Protein AF-A0A7L2UMD8-F1 (afdb_monomer)

Secondary structure (DSSP, 8-state):
-EEE-TTS-EEEE-TTT--EEEEE---SS-EEEEEEETTEEEEEETTS-EEEEE--TT--EE--BTT---EESSHHHHHHHIIIII--TT-SEEE--BTT---EEE-------

Solvent-accessible surface area (backbone atoms only — not comparable to full-atom values): 6713 Å² total; per-residue (Å²): 85,76,50,70,38,67,84,26,38,36,40,33,33,44,80,87,82,66,44,75,68,31,34,46,57,83,55,94,42,32,39,77,47,74,52,75,58,95,55,28,40,36,38,36,31,72,81,71,50,72,50,77,46,75,67,44,93,89,44,78,38,67,48,53,37,76,97,49,83,54,27,16,47,41,65,69,38,43,52,51,47,43,52,70,78,71,43,66,80,87,42,64,65,44,73,50,54,38,71,98,42,86,53,73,47,68,58,78,77,79,77,83,122

Mean predicted aligned error: 5.67 Å

Sequence (113 aa):
MVTACLDKFVRVYELQSHDRLQVYGGHTDMIMCMTIHKSMIYTGCYDGSVRAVRLNLMQNYRCWWHGCSLIFGVVDHLKQHLLTDHTNPNFQTLKCRWKNCDAFFTSRKGSKQ

pLDDT: mean 91.04, std 12.31, range [39.44, 98.56]

InterPro domains:
  IPR013087 Zinc finger C2H2-type [PS00028] (63-86)
  IPR015943 WD40/YVTN repeat-like-containing domain superfamily [G3DSA:2.130.10.10] (1-105)
  IPR036236 Zinc finger C2H2 superfamily [SSF57667] (61-88)
  IPR036322 WD40-repeat-containing domain superfamily [SSF50978] (2-58)
  IPR042622 Zinc finger protein 106 [PTHR14435] (1-113)

Organism: Balaeniceps rex (NCBI:txid33584)

Structure (mmCIF, N/CA/C/O backbone):
data_AF-A0A7L2UMD8-F1
#
_entry.id   AF-A0A7L2UMD8-F1
#
loop_
_atom_site.group_PDB
_atom_site.id
_atom_site.type_symbol
_atom_site.label_atom_id
_atom_site.label_alt_id
_atom_site.label_comp_id
_atom_site.label_asym_id
_atom_site.label_entity_id
_atom_site.label_seq_id
_atom_site.pdbx_PDB_ins_code
_atom_site.Cartn_x
_atom_site.Cartn_y
_atom_site.Cartn_z
_atom_site.occupancy
_atom_site.B_iso_or_equiv
_atom_site.auth_seq_id
_atom_site.auth_comp_id
_atom_site.auth_asym_id
_atom_site.auth_atom_id
_atom_site.pdbx_PDB_model_num
ATOM 1 N N . MET A 1 1 ? -6.495 -3.557 11.992 1.00 96.25 1 MET A N 1
ATOM 2 C CA . MET A 1 1 ? -5.396 -2.632 12.358 1.00 96.25 1 MET A CA 1
ATOM 3 C C . MET A 1 1 ? -4.796 -2.037 11.100 1.00 96.25 1 MET A C 1
ATOM 5 O O . MET A 1 1 ? -4.693 -2.749 10.110 1.00 96.25 1 MET A O 1
ATOM 9 N N . VAL A 1 2 ? -4.417 -0.760 11.123 1.00 98.00 2 VAL A N 1
ATOM 10 C CA . VAL A 1 2 ? -3.725 -0.111 10.001 1.00 98.00 2 VAL A CA 1
ATOM 11 C C . VAL A 1 2 ? -2.372 0.380 10.491 1.00 98.00 2 VAL A C 1
ATOM 13 O O . VAL A 1 2 ? -2.297 0.982 11.560 1.00 98.00 2 VAL A O 1
ATOM 16 N N . THR A 1 3 ? -1.315 0.112 9.733 1.00 97.94 3 THR A N 1
ATOM 17 C CA . THR A 1 3 ? 0.052 0.535 10.053 1.00 97.94 3 THR A CA 1
ATOM 18 C C . THR A 1 3 ? 0.702 1.181 8.838 1.00 97.94 3 THR A C 1
ATOM 20 O O . THR A 1 3 ? 0.318 0.909 7.704 1.00 97.94 3 THR A O 1
ATOM 23 N N . ALA A 1 4 ? 1.696 2.032 9.062 1.00 96.94 4 ALA A N 1
ATOM 24 C CA . ALA A 1 4 ? 2.540 2.591 8.014 1.00 96.94 4 ALA A CA 1
ATOM 25 C C . ALA A 1 4 ? 3.989 2.599 8.502 1.00 96.94 4 ALA A C 1
ATOM 27 O O . ALA A 1 4 ? 4.227 2.700 9.707 1.00 96.94 4 ALA A O 1
ATOM 28 N N . CYS A 1 5 ? 4.947 2.465 7.588 1.00 93.25 5 CYS A N 1
ATOM 29 C CA . CYS A 1 5 ? 6.365 2.552 7.921 1.00 93.25 5 CYS A CA 1
ATOM 30 C C . CYS A 1 5 ? 7.177 3.173 6.773 1.00 93.25 5 CYS A C 1
ATOM 32 O O . CYS A 1 5 ? 6.630 3.677 5.789 1.00 93.25 5 CYS A O 1
ATOM 34 N N . LEU A 1 6 ? 8.504 3.126 6.903 1.00 96.31 6 LEU A N 1
ATOM 35 C CA . LEU A 1 6 ? 9.448 3.772 5.990 1.00 96.31 6 LEU A CA 1
ATOM 36 C C . LEU A 1 6 ? 9.458 3.166 4.573 1.00 96.31 6 LEU A C 1
ATOM 38 O O . LEU A 1 6 ? 10.034 3.748 3.662 1.00 96.31 6 LEU A O 1
ATOM 42 N N . ASP A 1 7 ? 8.792 2.030 4.351 1.00 95.06 7 ASP A N 1
ATOM 43 C CA . ASP A 1 7 ? 8.751 1.344 3.054 1.00 95.06 7 ASP A CA 1
ATOM 44 C C . ASP A 1 7 ? 7.678 1.861 2.084 1.00 95.06 7 ASP A C 1
ATOM 46 O O . ASP A 1 7 ? 7.359 1.200 1.096 1.00 95.06 7 ASP A O 1
ATOM 50 N N . LYS A 1 8 ? 7.157 3.067 2.338 1.00 95.88 8 LYS A N 1
ATOM 51 C CA . LYS A 1 8 ? 6.232 3.801 1.454 1.00 95.88 8 LYS A CA 1
ATOM 52 C C . LYS A 1 8 ? 4.829 3.188 1.350 1.00 95.88 8 LYS A C 1
ATOM 54 O O . LYS A 1 8 ? 4.006 3.681 0.574 1.00 95.88 8 LYS A O 1
ATOM 59 N N . PHE A 1 9 ? 4.529 2.157 2.145 1.00 97.38 9 PHE A N 1
ATOM 60 C CA . PHE A 1 9 ? 3.218 1.517 2.189 1.00 97.38 9 PHE A CA 1
ATOM 61 C C . PHE A 1 9 ? 2.503 1.708 3.525 1.00 97.38 9 PHE A C 1
ATOM 63 O O . PHE A 1 9 ? 3.054 1.508 4.609 1.00 97.38 9 PHE A O 1
ATOM 70 N N . VAL A 1 10 ? 1.205 1.971 3.422 1.00 98.25 10 VAL A N 1
ATOM 71 C CA . VAL A 1 10 ? 0.236 1.704 4.483 1.00 98.25 10 VAL A CA 1
ATOM 72 C C . VAL A 1 10 ? -0.280 0.278 4.315 1.00 98.25 10 VAL A C 1
ATOM 74 O O . VAL A 1 10 ? -0.561 -0.161 3.199 1.00 98.25 10 VAL A O 1
ATOM 77 N N . ARG A 1 11 ? -0.437 -0.453 5.415 1.00 98.19 11 ARG A N 1
ATOM 78 C CA . ARG A 1 11 ? -0.912 -1.838 5.447 1.00 98.19 11 ARG A CA 1
ATOM 79 C C . ARG A 1 11 ? -2.139 -1.962 6.328 1.00 98.19 11 ARG A C 1
ATOM 81 O O . ARG A 1 11 ? -2.197 -1.380 7.408 1.00 98.19 11 ARG A O 1
ATOM 88 N N . VAL A 1 12 ? -3.096 -2.760 5.876 1.00 98.06 12 VAL A N 1
ATOM 89 C CA . VAL A 1 12 ? -4.323 -3.080 6.604 1.00 98.06 12 VAL A CA 1
ATOM 90 C C . VAL A 1 12 ? -4.298 -4.559 6.957 1.00 98.06 12 VAL A C 1
ATOM 92 O O . VAL A 1 12 ? -4.119 -5.408 6.085 1.00 98.06 12 VAL A O 1
ATOM 95 N N . TYR A 1 13 ? -4.499 -4.847 8.236 1.00 97.81 13 TYR A N 1
ATOM 96 C CA . TYR A 1 13 ? -4.508 -6.187 8.802 1.00 97.81 13 TYR A CA 1
ATOM 97 C C . TYR A 1 13 ? -5.839 -6.493 9.472 1.00 97.81 13 TYR A C 1
ATOM 99 O O . TYR A 1 13 ? -6.392 -5.647 10.192 1.00 97.81 13 TYR A O 1
ATOM 107 N N . GLU A 1 14 ? -6.300 -7.723 9.303 1.00 97.25 14 GLU A N 1
ATOM 108 C CA . GLU A 1 14 ? -7.289 -8.320 10.186 1.00 97.25 14 GLU A CA 1
ATOM 109 C C . GLU A 1 14 ? -6.605 -8.741 11.492 1.00 97.25 14 GLU A C 1
ATOM 111 O O . GLU A 1 14 ? -5.517 -9.311 11.492 1.00 97.25 14 GLU A O 1
ATOM 116 N N . LEU A 1 15 ? -7.204 -8.392 12.631 1.00 95.88 15 LEU A N 1
ATOM 117 C CA . LEU A 1 15 ? -6.553 -8.575 13.931 1.00 95.88 15 LEU A CA 1
ATOM 118 C C . LEU A 1 15 ? -6.564 -10.024 14.420 1.00 95.88 15 LEU A C 1
ATOM 120 O O . LEU A 1 15 ? -5.659 -10.402 15.154 1.00 95.88 15 LEU A O 1
ATOM 124 N N . GLN A 1 16 ? -7.575 -10.804 14.038 1.00 97.00 16 GLN A N 1
ATOM 125 C CA . GLN A 1 16 ? -7.767 -12.162 14.543 1.00 97.00 16 GLN A CA 1
ATOM 126 C C . GLN A 1 16 ? -6.947 -13.196 13.766 1.00 97.00 16 GLN A C 1
ATOM 128 O O . GLN A 1 16 ? -6.304 -14.046 14.369 1.00 97.00 16 GLN A O 1
ATOM 133 N N . SER A 1 17 ? -6.959 -13.113 12.436 1.00 97.06 17 SER A N 1
ATOM 134 C CA . SER A 1 17 ? -6.191 -13.992 11.545 1.00 97.06 17 SER A CA 1
ATOM 135 C C . SER A 1 17 ? -4.738 -13.547 11.377 1.00 97.06 17 SER A C 1
ATOM 137 O O . SER A 1 17 ? -3.899 -14.332 10.949 1.00 97.06 17 SER A O 1
ATOM 139 N N . HIS A 1 18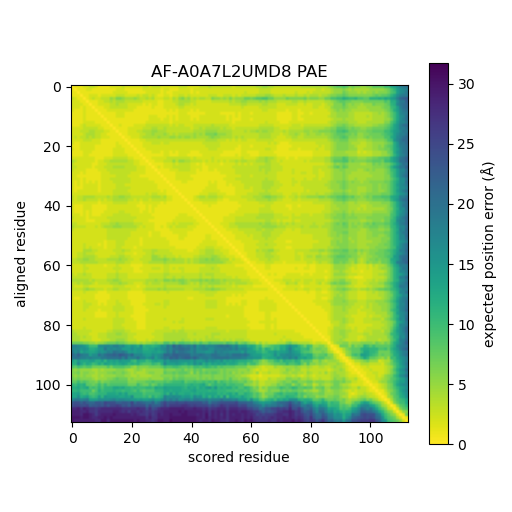 ? -4.439 -12.284 11.703 1.00 94.88 18 HIS A N 1
ATOM 140 C CA . HIS A 1 18 ? -3.188 -11.600 11.361 1.00 94.88 18 HIS A CA 1
ATOM 141 C C . HIS A 1 18 ? -2.946 -11.463 9.850 1.00 94.88 18 HIS A C 1
ATOM 143 O O . HIS A 1 18 ? -1.855 -11.067 9.424 1.00 94.88 18 HIS A O 1
ATOM 149 N N . ASP A 1 19 ? -3.971 -11.711 9.033 1.00 95.81 19 ASP A N 1
ATOM 150 C CA . ASP A 1 19 ? -3.862 -11.605 7.590 1.00 95.81 19 ASP A CA 1
ATOM 151 C C . ASP A 1 19 ? -3.742 -10.147 7.150 1.00 95.81 19 ASP A C 1
ATOM 153 O O . ASP A 1 19 ? -4.478 -9.249 7.577 1.00 95.81 19 ASP A O 1
ATOM 157 N N . ARG A 1 20 ? -2.805 -9.907 6.230 1.00 96.88 20 ARG A N 1
ATOM 158 C CA . ARG A 1 20 ? -2.681 -8.624 5.540 1.00 96.88 20 ARG A CA 1
ATOM 159 C C . ARG A 1 20 ? -3.722 -8.557 4.427 1.00 96.88 20 ARG A C 1
ATOM 161 O O . ARG A 1 20 ? -3.530 -9.133 3.358 1.00 96.88 20 ARG A O 1
ATOM 1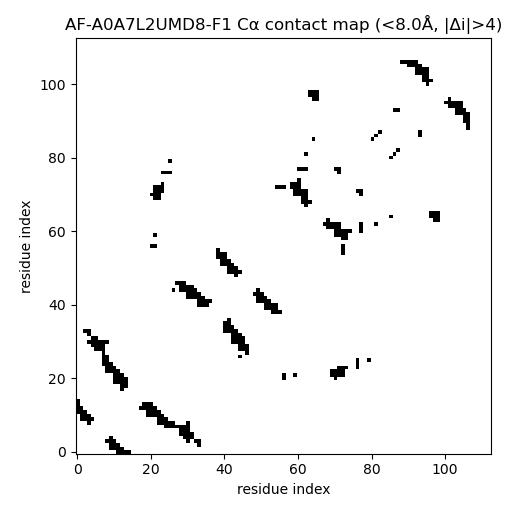68 N N . LEU A 1 21 ? -4.781 -7.793 4.664 1.00 97.38 21 LEU A N 1
ATOM 169 C CA . LEU A 1 21 ? -5.900 -7.639 3.739 1.00 97.38 21 LEU A CA 1
ATOM 170 C C . LEU A 1 21 ? -5.521 -6.801 2.515 1.00 97.38 21 LEU A C 1
ATOM 172 O O . LEU A 1 21 ? -5.787 -7.188 1.379 1.00 97.38 21 LEU A O 1
ATOM 176 N N . GLN A 1 22 ? -4.912 -5.635 2.745 1.00 97.75 22 GLN A N 1
ATOM 177 C CA . GLN A 1 22 ? -4.637 -4.653 1.697 1.00 97.75 22 GLN A CA 1
ATOM 178 C C . GLN A 1 22 ? -3.392 -3.816 2.002 1.00 97.75 22 GLN A C 1
ATOM 180 O O . GLN A 1 22 ? -2.996 -3.649 3.158 1.00 97.75 22 GLN A O 1
ATOM 185 N N . VAL A 1 23 ? -2.817 -3.229 0.953 1.00 98.12 23 VAL A N 1
ATOM 186 C CA . VAL A 1 23 ? -1.802 -2.176 1.026 1.00 98.12 23 VAL A CA 1
ATOM 187 C C . VAL A 1 23 ? -2.227 -0.936 0.233 1.00 98.12 23 VAL A C 1
ATOM 189 O O . VAL A 1 23 ? -2.938 -1.026 -0.773 1.00 98.12 23 VAL A O 1
ATOM 192 N N . TYR A 1 24 ? -1.775 0.233 0.678 1.00 98.12 24 TYR A N 1
ATOM 193 C CA . TYR A 1 24 ? -1.945 1.516 0.001 1.00 98.12 24 TYR A CA 1
ATOM 194 C C . TYR A 1 24 ? -0.563 2.147 -0.168 1.00 98.12 24 TYR A C 1
ATOM 196 O O . TYR A 1 24 ? 0.175 2.273 0.803 1.00 98.12 24 TYR A O 1
ATOM 204 N N . GLY A 1 25 ? -0.199 2.484 -1.404 1.00 95.75 25 GLY A N 1
ATOM 205 C CA . GLY A 1 25 ? 1.104 3.054 -1.743 1.00 95.75 25 GLY A CA 1
ATOM 206 C C . GLY A 1 25 ? 0.964 4.447 -2.342 1.00 95.75 25 GLY A C 1
ATOM 207 O O . GLY A 1 25 ? 0.126 5.238 -1.918 1.00 95.75 25 GLY A O 1
ATOM 208 N N . GLY A 1 26 ? 1.783 4.729 -3.354 1.00 91.88 26 GLY A N 1
ATOM 209 C CA . GLY A 1 26 ? 1.769 5.997 -4.084 1.00 91.88 26 GLY A CA 1
ATOM 210 C C . GLY A 1 26 ? 2.716 7.054 -3.518 1.00 91.88 26 GLY A C 1
ATOM 211 O O . GLY A 1 26 ? 2.913 8.077 -4.163 1.00 91.88 26 GLY A O 1
ATOM 212 N N . HIS A 1 27 ? 3.335 6.810 -2.363 1.00 95.88 27 HIS A N 1
ATOM 213 C CA . HIS A 1 27 ? 4.395 7.669 -1.850 1.00 95.88 27 HIS A CA 1
ATOM 214 C C . HIS A 1 27 ? 5.711 7.444 -2.600 1.00 95.88 27 HIS A C 1
ATOM 216 O O . HIS A 1 27 ? 6.097 6.325 -2.933 1.00 95.88 27 HIS A O 1
ATOM 222 N N . THR A 1 28 ? 6.391 8.547 -2.857 1.00 94.94 28 THR A N 1
ATOM 223 C CA . THR A 1 28 ? 7.726 8.674 -3.458 1.00 94.94 28 THR A CA 1
ATOM 224 C C . THR A 1 28 ? 8.825 8.431 -2.426 1.00 94.94 28 THR A C 1
ATOM 226 O O . THR A 1 28 ? 9.891 7.924 -2.784 1.00 94.94 28 THR A O 1
ATOM 229 N N . ASP A 1 29 ? 8.541 8.685 -1.147 1.00 96.31 29 ASP A N 1
ATOM 230 C CA . ASP A 1 29 ? 9.476 8.541 -0.029 1.00 96.31 29 ASP A CA 1
ATOM 231 C C . ASP A 1 29 ? 8.809 7.963 1.242 1.00 96.31 29 ASP A C 1
ATOM 233 O O . ASP A 1 29 ? 7.647 7.546 1.220 1.00 96.31 29 ASP A O 1
ATOM 237 N N . MET A 1 30 ? 9.557 7.885 2.343 1.00 97.81 30 MET A N 1
ATOM 238 C CA . MET A 1 30 ? 9.150 7.292 3.619 1.00 97.81 30 MET A CA 1
ATOM 239 C C . MET A 1 30 ? 7.860 7.917 4.165 1.00 97.81 30 MET A C 1
ATOM 241 O O . MET A 1 30 ? 7.700 9.140 4.168 1.00 97.81 30 MET A O 1
ATOM 245 N N . ILE A 1 31 ? 6.943 7.080 4.664 1.00 98.19 31 ILE A N 1
ATOM 246 C CA . ILE A 1 31 ? 5.774 7.559 5.409 1.00 98.19 31 ILE A CA 1
ATOM 247 C C . ILE A 1 31 ? 6.217 7.825 6.845 1.00 98.19 31 ILE A C 1
ATOM 249 O O . ILE A 1 31 ? 6.652 6.911 7.546 1.00 98.19 31 ILE A O 1
ATOM 253 N N . MET A 1 32 ? 6.084 9.076 7.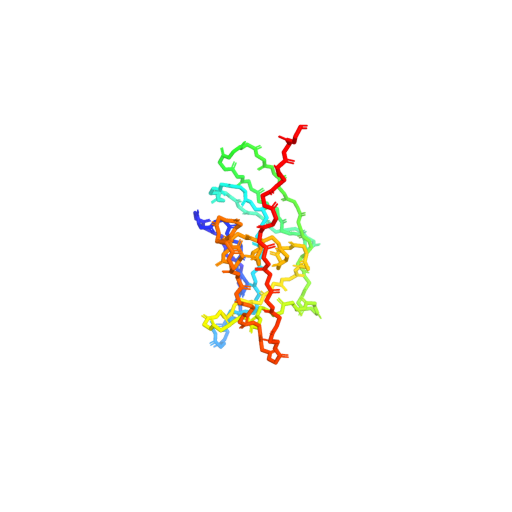274 1.00 97.94 32 MET A N 1
ATOM 254 C CA . MET A 1 32 ? 6.549 9.543 8.581 1.00 97.94 32 MET A CA 1
ATOM 255 C C . MET A 1 32 ? 5.435 9.532 9.624 1.00 97.94 32 MET A C 1
ATOM 257 O O . MET A 1 32 ? 5.683 9.295 10.804 1.00 97.94 32 MET A O 1
ATOM 261 N N . CYS A 1 33 ? 4.197 9.784 9.201 1.00 97.25 33 CYS A N 1
ATOM 262 C CA . CYS A 1 33 ? 3.040 9.803 10.086 1.00 97.25 33 CYS A CA 1
ATOM 263 C C . CYS A 1 33 ? 1.765 9.380 9.351 1.00 97.25 33 CYS A C 1
ATOM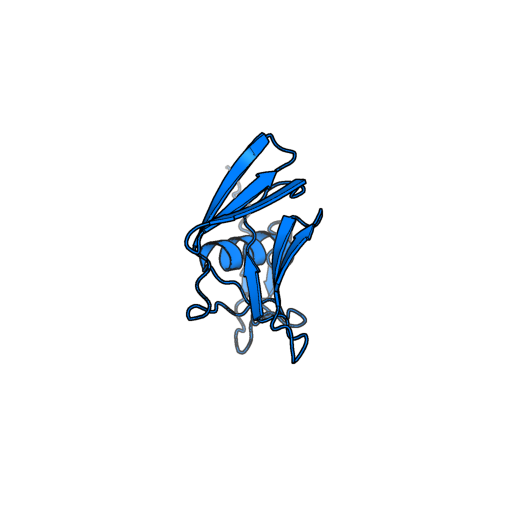 265 O O . CYS A 1 33 ? 1.665 9.477 8.124 1.00 97.25 33 CYS A O 1
ATOM 267 N N . MET A 1 34 ? 0.780 8.906 10.115 1.00 98.12 34 MET A N 1
ATOM 268 C CA . MET A 1 34 ? -0.513 8.478 9.593 1.00 98.12 34 MET A CA 1
ATOM 269 C C . MET A 1 34 ? -1.628 8.752 10.604 1.00 98.12 34 MET A C 1
ATOM 271 O O . MET A 1 34 ? -1.450 8.542 11.802 1.00 98.12 34 MET A O 1
ATOM 275 N N . THR A 1 35 ? -2.798 9.159 10.112 1.00 98.19 35 THR A N 1
ATOM 276 C CA . THR A 1 35 ? -4.045 9.202 10.888 1.00 98.19 35 THR A CA 1
ATOM 277 C C . THR A 1 35 ? -5.223 8.703 10.055 1.00 98.19 35 THR A C 1
ATOM 279 O O . THR A 1 35 ? -5.169 8.696 8.824 1.00 98.19 35 THR A O 1
ATOM 282 N N . ILE A 1 36 ? -6.293 8.262 10.717 1.00 98.06 36 ILE A N 1
ATOM 283 C CA . ILE A 1 36 ? -7.511 7.781 10.062 1.00 98.06 36 ILE A CA 1
ATOM 284 C C . ILE A 1 36 ? -8.705 8.565 10.587 1.00 98.06 36 ILE A C 1
ATOM 286 O O . ILE A 1 36 ? -8.935 8.634 11.792 1.00 98.06 36 ILE A O 1
ATOM 290 N N . HIS A 1 37 ? -9.504 9.114 9.675 1.00 98.00 37 HIS A N 1
ATOM 291 C CA . HIS A 1 37 ? -10.737 9.815 10.016 1.00 98.00 37 HIS A CA 1
ATOM 292 C C . HIS A 1 37 ? -11.813 9.559 8.961 1.00 98.00 37 HIS A C 1
ATOM 294 O O . HIS A 1 37 ? -11.562 9.712 7.770 1.00 98.00 37 HIS A O 1
ATOM 300 N N . LYS A 1 38 ? -13.024 9.167 9.388 1.00 96.31 38 LYS A N 1
ATOM 301 C CA . LYS A 1 38 ? -14.179 8.901 8.501 1.00 96.31 38 LYS A CA 1
ATOM 302 C C . LYS A 1 38 ? -13.831 8.004 7.301 1.00 96.31 38 LYS A C 1
ATOM 304 O O . LYS A 1 38 ? -14.190 8.283 6.161 1.00 96.31 38 LYS A O 1
ATOM 309 N N . SER A 1 39 ? -13.126 6.907 7.572 1.00 96.00 39 SER A N 1
ATOM 310 C CA . SER A 1 39 ? -12.626 5.953 6.568 1.00 96.00 39 SER A CA 1
ATOM 311 C C . SER A 1 39 ? -11.580 6.508 5.594 1.00 96.00 39 SER A C 1
ATOM 313 O O . SER A 1 39 ? -11.204 5.794 4.674 1.00 96.00 39 SER A O 1
ATOM 315 N N . MET A 1 40 ? -11.085 7.739 5.753 1.00 98.12 40 MET A N 1
ATOM 316 C CA . MET A 1 40 ? -9.913 8.218 5.014 1.00 98.12 40 MET A CA 1
ATOM 317 C C . MET A 1 40 ? -8.649 7.933 5.807 1.00 98.12 40 MET A C 1
ATOM 319 O O . MET A 1 40 ? -8.594 8.198 7.006 1.00 98.12 40 MET A O 1
ATOM 323 N N . ILE A 1 41 ? -7.634 7.435 5.114 1.00 98.31 41 ILE A N 1
ATOM 324 C CA . ILE A 1 41 ? -6.261 7.358 5.594 1.00 98.31 41 ILE A CA 1
ATOM 325 C C . ILE A 1 41 ? -5.559 8.628 5.127 1.00 98.31 41 ILE A C 1
ATOM 327 O O . ILE A 1 41 ? -5.529 8.908 3.928 1.00 98.31 41 ILE A O 1
ATOM 331 N N . TYR A 1 42 ? -4.984 9.364 6.068 1.00 98.38 42 TYR A N 1
ATOM 332 C CA . TYR A 1 42 ? -4.118 10.503 5.805 1.00 98.38 42 TYR A CA 1
ATOM 333 C C . TYR A 1 42 ? -2.688 10.131 6.164 1.00 98.38 42 TYR A C 1
ATOM 335 O O . TYR A 1 42 ? -2.448 9.592 7.246 1.00 98.38 42 TYR A O 1
ATOM 343 N N . THR A 1 43 ? -1.748 10.431 5.280 1.00 98.56 43 THR A N 1
ATOM 344 C CA . THR A 1 43 ? -0.327 10.115 5.448 1.00 98.56 43 THR A CA 1
ATOM 345 C C . THR A 1 43 ? 0.538 11.324 5.138 1.00 98.56 43 THR A C 1
ATOM 347 O O . THR A 1 43 ? 0.309 12.018 4.147 1.00 98.56 43 THR A O 1
ATOM 350 N N . GLY A 1 44 ? 1.547 11.555 5.977 1.00 98.19 44 GLY A N 1
ATOM 351 C CA . GLY A 1 44 ? 2.612 12.528 5.736 1.00 98.19 44 GLY A CA 1
ATOM 352 C C . GLY A 1 44 ? 3.894 11.827 5.297 1.00 98.19 44 GLY A C 1
ATOM 353 O O . GLY A 1 44 ? 4.276 10.804 5.872 1.00 98.19 44 GLY A O 1
ATOM 354 N N . CYS A 1 45 ? 4.543 12.364 4.269 1.00 98.06 45 CYS A N 1
ATOM 355 C CA . CYS A 1 45 ? 5.729 11.789 3.647 1.00 98.06 45 CYS A CA 1
ATOM 356 C C . CYS A 1 45 ? 6.969 12.654 3.898 1.00 98.06 45 CYS A C 1
ATOM 358 O O . CYS A 1 45 ? 6.865 13.870 4.063 1.00 98.06 45 CYS A O 1
ATOM 360 N N . TYR A 1 46 ? 8.145 12.025 3.923 1.00 98.00 46 TYR A N 1
ATOM 361 C CA . TYR A 1 46 ? 9.424 12.718 4.100 1.00 98.00 46 TYR A CA 1
ATOM 362 C C . TYR A 1 46 ? 9.706 13.745 2.990 1.00 98.00 46 TYR A C 1
ATOM 364 O O . TYR A 1 46 ? 10.338 14.766 3.240 1.00 98.00 46 TYR A O 1
ATOM 372 N N . ASP A 1 47 ? 9.161 13.535 1.790 1.00 96.44 47 ASP A N 1
ATOM 373 C CA . ASP A 1 47 ? 9.277 14.469 0.664 1.00 96.44 47 ASP A CA 1
ATOM 374 C C . ASP A 1 47 ? 8.422 15.748 0.808 1.00 96.44 47 ASP A C 1
ATOM 376 O O . ASP A 1 47 ? 8.380 16.575 -0.102 1.00 96.44 47 ASP A O 1
ATOM 380 N N . GLY A 1 48 ? 7.716 15.906 1.932 1.00 96.62 48 GLY A N 1
ATOM 381 C CA . GLY A 1 48 ? 6.833 17.036 2.218 1.00 96.62 48 GLY A CA 1
ATOM 382 C C . GLY A 1 48 ? 5.401 16.868 1.704 1.00 96.62 48 GLY A C 1
ATOM 383 O O . GLY A 1 48 ? 4.554 17.716 1.988 1.00 96.62 48 GLY A O 1
ATOM 384 N N . SER A 1 49 ? 5.087 15.788 0.981 1.00 97.44 49 SER A N 1
ATOM 385 C CA . SER A 1 49 ? 3.730 15.538 0.493 1.00 97.44 49 SER A CA 1
ATOM 386 C C . SER A 1 49 ? 2.805 14.983 1.581 1.00 97.44 49 SER A C 1
ATOM 388 O O . SER A 1 49 ? 3.200 14.201 2.451 1.00 97.44 49 SER A O 1
ATOM 390 N N . VAL A 1 50 ? 1.527 15.355 1.490 1.00 97.44 50 VAL A N 1
ATOM 391 C CA . VAL A 1 50 ? 0.436 14.752 2.262 1.00 97.44 50 VAL A CA 1
ATOM 392 C C . VAL A 1 50 ? -0.520 14.080 1.291 1.00 97.44 50 VAL A C 1
ATOM 394 O O . VAL A 1 50 ? -0.875 14.651 0.258 1.00 97.44 50 VAL A O 1
ATOM 397 N N . ARG A 1 51 ? -0.951 12.862 1.615 1.00 96.88 51 ARG A N 1
ATOM 398 C CA . ARG A 1 51 ? -1.921 12.117 0.808 1.00 96.88 51 ARG A CA 1
ATOM 399 C C . ARG A 1 51 ? -3.130 11.739 1.639 1.00 96.88 51 ARG A C 1
ATOM 401 O O . ARG A 1 51 ? -3.026 11.497 2.838 1.00 96.88 51 ARG A O 1
ATOM 408 N N . ALA A 1 52 ? -4.273 11.689 0.969 1.00 97.44 52 ALA A N 1
ATOM 409 C CA . ALA A 1 52 ? -5.518 11.182 1.514 1.00 97.44 52 ALA A CA 1
ATOM 410 C C . ALA A 1 52 ? -6.036 10.083 0.589 1.00 97.44 52 ALA A C 1
ATOM 412 O O . ALA A 1 52 ? -6.116 10.275 -0.626 1.00 97.44 52 ALA A O 1
ATOM 413 N N . VAL A 1 53 ? -6.387 8.933 1.153 1.00 97.50 53 VAL A N 1
ATOM 414 C CA . VAL A 1 53 ? -6.936 7.814 0.389 1.00 97.50 53 VAL A CA 1
ATOM 415 C C . VAL A 1 53 ? -8.071 7.145 1.142 1.00 97.50 53 VAL A C 1
ATOM 417 O O . VAL A 1 53 ? -8.031 6.993 2.363 1.00 97.50 53 VAL A O 1
ATOM 420 N N . ARG A 1 54 ? -9.102 6.733 0.407 1.00 97.38 54 ARG A N 1
ATOM 421 C CA . ARG A 1 54 ? -10.244 6.034 0.987 1.00 97.38 54 ARG A CA 1
ATOM 422 C C . ARG A 1 54 ? -9.876 4.607 1.360 1.00 97.38 54 ARG A C 1
ATOM 424 O O . ARG A 1 54 ? -9.517 3.823 0.489 1.00 97.38 54 ARG A O 1
ATOM 431 N N . LEU A 1 55 ? -10.043 4.266 2.636 1.00 97.25 55 LEU A N 1
ATOM 432 C CA . LEU A 1 55 ? -10.031 2.892 3.118 1.00 97.25 55 LEU A CA 1
ATOM 433 C C . LEU A 1 55 ? -11.327 2.214 2.669 1.00 97.25 55 LEU A C 1
ATOM 435 O O . LEU A 1 55 ? -12.410 2.529 3.166 1.00 97.25 55 LEU A O 1
ATOM 439 N N . ASN A 1 56 ? -11.213 1.299 1.710 1.00 95.56 56 ASN A N 1
ATOM 440 C CA . ASN A 1 56 ? -12.332 0.511 1.211 1.00 95.56 56 ASN A CA 1
ATOM 441 C C . ASN A 1 56 ? -11.942 -0.966 1.112 1.00 95.56 56 ASN A C 1
ATOM 443 O O . ASN A 1 56 ? -11.284 -1.388 0.162 1.00 95.56 56 ASN A O 1
ATOM 447 N N . LEU A 1 57 ? -12.402 -1.763 2.076 1.00 95.12 57 LEU A N 1
ATOM 448 C CA . LEU A 1 57 ? -12.120 -3.200 2.130 1.00 95.12 57 LEU A CA 1
ATOM 449 C C . LEU A 1 57 ? -12.898 -4.018 1.083 1.00 95.12 57 LEU A C 1
ATOM 451 O O . LEU A 1 57 ? -12.609 -5.194 0.894 1.00 95.12 57 LEU A O 1
ATOM 455 N N . MET A 1 58 ? -13.862 -3.405 0.386 1.00 95.88 58 MET A N 1
ATOM 456 C CA . MET A 1 58 ? -14.632 -4.065 -0.675 1.00 95.88 58 MET A CA 1
ATOM 457 C C . MET A 1 58 ? -13.907 -4.065 -2.029 1.00 95.88 58 MET A C 1
ATOM 459 O O . MET A 1 58 ? -14.330 -4.764 -2.946 1.00 95.88 58 MET A O 1
ATOM 463 N N . GLN A 1 59 ? -12.849 -3.262 -2.190 1.00 94.12 59 GLN A N 1
ATOM 464 C CA . GLN A 1 59 ? -12.109 -3.123 -3.446 1.00 94.12 59 GLN A CA 1
ATOM 465 C C . GLN A 1 59 ? -10.685 -3.643 -3.305 1.00 94.12 59 GLN A C 1
ATOM 467 O O . GLN A 1 59 ? -9.876 -3.063 -2.591 1.00 94.12 59 GLN A O 1
ATOM 472 N N . ASN A 1 60 ? -10.370 -4.710 -4.039 1.00 96.44 60 ASN A N 1
ATOM 473 C CA . ASN A 1 60 ? -9.105 -5.424 -3.914 1.00 96.44 60 ASN A CA 1
ATOM 474 C C . ASN A 1 60 ? -8.476 -5.593 -5.298 1.00 96.44 60 ASN A C 1
ATOM 476 O O . ASN A 1 60 ? -9.061 -6.221 -6.179 1.00 96.44 60 ASN A O 1
ATOM 480 N N . TYR A 1 61 ? -7.257 -5.096 -5.476 1.00 97.56 61 TYR A N 1
ATOM 481 C CA . TYR A 1 61 ? -6.507 -5.194 -6.724 1.00 97.56 61 TYR A CA 1
ATOM 482 C C . TYR A 1 61 ? -5.248 -6.018 -6.478 1.00 97.56 61 TYR A C 1
ATOM 484 O O . TYR A 1 61 ? -4.220 -5.514 -6.025 1.00 97.56 61 TYR A O 1
ATOM 492 N N . ARG A 1 62 ? -5.347 -7.326 -6.719 1.00 97.44 62 ARG A N 1
ATOM 493 C CA . ARG A 1 62 ? -4.249 -8.263 -6.480 1.00 97.44 62 ARG A CA 1
ATOM 494 C C . ARG A 1 62 ? -3.191 -8.163 -7.574 1.00 97.44 62 ARG A C 1
ATOM 496 O O . ARG A 1 62 ? -3.513 -8.240 -8.759 1.00 97.44 62 ARG A O 1
ATOM 503 N N . CYS A 1 63 ? -1.929 -8.065 -7.168 1.00 96.62 63 CYS A N 1
ATOM 504 C CA . CYS A 1 63 ? -0.815 -8.314 -8.067 1.00 96.62 63 CYS A CA 1
ATOM 505 C C . CYS A 1 63 ? -0.692 -9.827 -8.295 1.00 96.62 63 CYS A C 1
ATOM 507 O O . CYS A 1 63 ? -0.523 -10.593 -7.347 1.00 96.62 63 CYS A O 1
ATOM 509 N N . TRP A 1 64 ? -0.797 -10.259 -9.551 1.00 96.00 64 TRP A N 1
ATOM 510 C CA . TRP A 1 64 ? -0.640 -11.664 -9.947 1.00 96.00 64 TRP A CA 1
ATOM 511 C C . TRP A 1 64 ? 0.713 -11.940 -10.603 1.00 96.00 64 TRP A C 1
ATOM 513 O O . TRP A 1 64 ? 0.867 -12.924 -11.329 1.00 96.00 64 TRP A O 1
ATOM 523 N N . TRP A 1 65 ? 1.689 -11.064 -10.376 1.00 95.12 65 TRP A N 1
ATOM 524 C CA . TRP A 1 65 ? 3.055 -11.296 -10.813 1.00 95.12 65 TRP A CA 1
ATOM 525 C C . TRP A 1 65 ? 3.680 -12.449 -10.026 1.00 95.12 65 TRP A C 1
ATOM 527 O O . TRP A 1 65 ? 3.470 -12.576 -8.818 1.00 95.12 65 TRP A O 1
ATOM 537 N N . HIS A 1 66 ? 4.459 -13.293 -10.701 1.00 92.94 66 HIS A N 1
ATOM 538 C CA . HIS A 1 66 ? 5.127 -14.422 -10.059 1.00 92.94 66 HIS A CA 1
ATOM 539 C C . HIS A 1 66 ? 6.001 -13.965 -8.877 1.00 92.94 66 HIS A C 1
ATOM 541 O O . HIS A 1 66 ? 6.909 -13.153 -9.050 1.00 92.94 66 HIS A O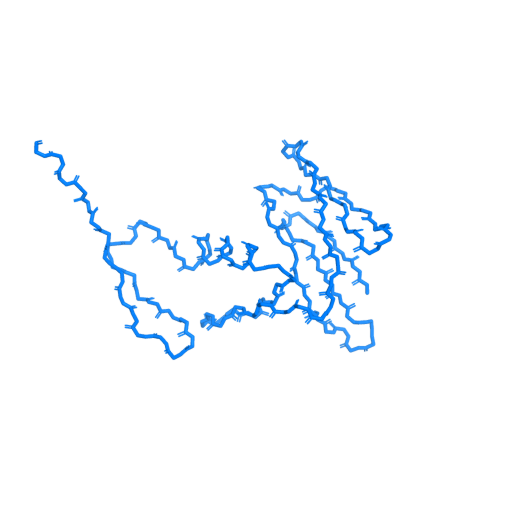 1
ATOM 547 N N . GLY A 1 67 ? 5.723 -14.500 -7.684 1.00 92.38 67 GLY A N 1
ATOM 548 C CA . GLY A 1 67 ? 6.422 -14.154 -6.441 1.00 92.38 67 GLY A CA 1
ATOM 549 C C . GLY A 1 67 ? 5.873 -12.929 -5.696 1.00 92.38 67 GLY A C 1
ATOM 550 O O . GLY A 1 67 ? 6.347 -12.640 -4.601 1.00 92.38 67 GLY A O 1
ATOM 551 N N . CYS A 1 68 ? 4.861 -12.230 -6.226 1.00 95.69 68 CYS A N 1
ATOM 552 C CA . CYS A 1 68 ? 4.223 -11.104 -5.543 1.00 95.69 68 CYS A CA 1
ATOM 553 C C . CYS A 1 68 ? 2.922 -11.529 -4.839 1.00 95.69 68 CYS A C 1
ATOM 555 O O . CYS A 1 68 ? 2.109 -12.280 -5.377 1.00 95.69 68 CYS A O 1
ATOM 557 N N . SER A 1 69 ? 2.720 -11.034 -3.615 1.00 95.44 69 SER A N 1
ATOM 558 C CA . SER A 1 69 ? 1.539 -11.312 -2.779 1.00 95.44 69 SER A CA 1
ATOM 559 C C . SER A 1 69 ? 0.797 -10.044 -2.346 1.00 95.44 69 SER A C 1
ATOM 561 O O . SER A 1 69 ? -0.034 -10.083 -1.434 1.00 95.44 69 SER A O 1
ATOM 563 N N . LEU A 1 70 ? 1.112 -8.899 -2.957 1.00 96.81 70 LEU A N 1
ATOM 564 C CA . LEU A 1 70 ? 0.483 -7.631 -2.610 1.00 96.81 70 LEU A CA 1
ATOM 565 C C . LEU A 1 70 ? -0.937 -7.544 -3.178 1.00 96.81 70 LEU A C 1
ATOM 567 O O . LEU A 1 70 ? -1.204 -7.878 -4.335 1.00 96.81 70 LEU A O 1
ATOM 571 N N . ILE A 1 71 ? -1.847 -7.069 -2.334 1.00 98.00 71 ILE A N 1
ATOM 572 C CA . ILE A 1 71 ? -3.233 -6.763 -2.675 1.00 98.00 71 ILE A CA 1
ATOM 573 C C . ILE A 1 71 ? -3.425 -5.283 -2.384 1.00 98.00 71 ILE A C 1
ATOM 575 O O . ILE A 1 71 ? -3.231 -4.852 -1.252 1.00 98.00 71 ILE A O 1
ATOM 579 N N . PHE A 1 72 ? -3.772 -4.497 -3.393 1.00 98.19 72 PHE A N 1
ATOM 580 C CA . PHE A 1 72 ? -3.906 -3.052 -3.269 1.00 98.19 72 PHE A CA 1
ATOM 581 C C . PHE A 1 72 ? -5.362 -2.657 -3.043 1.00 98.19 72 PHE A C 1
ATOM 583 O O . PHE A 1 72 ? -6.254 -3.236 -3.658 1.00 98.19 72 PHE A O 1
ATOM 590 N N . GLY A 1 73 ? -5.604 -1.639 -2.216 1.00 97.44 73 GLY A N 1
ATOM 591 C CA . GLY A 1 73 ? -6.940 -1.039 -2.079 1.00 97.44 73 GLY A CA 1
ATOM 592 C C . GLY A 1 73 ? -7.320 -0.103 -3.237 1.00 97.44 73 GLY A C 1
ATOM 593 O O . GLY A 1 73 ? -8.485 0.242 -3.405 1.00 97.44 73 GLY A O 1
ATOM 594 N N . VAL A 1 74 ? -6.344 0.311 -4.059 1.00 97.06 74 VAL A N 1
ATOM 595 C CA . VAL A 1 74 ? -6.526 1.271 -5.165 1.00 97.06 74 VAL A CA 1
ATOM 596 C C . VAL A 1 74 ? -5.793 0.792 -6.416 1.00 97.06 74 VAL A C 1
ATOM 598 O O . VAL A 1 74 ? -4.627 0.400 -6.348 1.00 97.06 74 VAL A O 1
ATOM 601 N N . VAL A 1 75 ? -6.458 0.869 -7.572 1.00 97.06 75 VAL A N 1
ATOM 602 C CA . VAL A 1 75 ? -5.919 0.388 -8.855 1.00 97.06 75 VAL A CA 1
ATOM 603 C C . VAL A 1 75 ? -4.666 1.144 -9.296 1.00 97.06 75 VAL A C 1
ATOM 605 O O . VAL A 1 75 ? -3.722 0.529 -9.786 1.00 97.06 75 VAL A O 1
ATOM 608 N N . ASP A 1 76 ? -4.607 2.458 -9.085 1.00 97.06 76 ASP A N 1
ATOM 609 C CA . ASP A 1 76 ? -3.446 3.253 -9.495 1.00 97.06 76 ASP A CA 1
ATOM 610 C C . ASP A 1 76 ? -2.204 2.926 -8.661 1.00 97.06 76 ASP A C 1
ATOM 612 O O . ASP A 1 76 ? -1.093 2.948 -9.183 1.00 97.06 76 ASP A O 1
ATOM 616 N N . HIS A 1 77 ? -2.378 2.500 -7.405 1.00 96.88 77 HIS A N 1
ATOM 617 C CA . HIS A 1 77 ? -1.267 1.993 -6.598 1.00 96.88 77 HIS A CA 1
ATOM 618 C C . HIS A 1 77 ? -0.734 0.659 -7.141 1.00 96.88 77 HIS A C 1
ATOM 620 O O . HIS A 1 77 ? 0.480 0.474 -7.186 1.00 96.88 77 HIS A O 1
ATOM 626 N N . LEU A 1 78 ? -1.612 -0.240 -7.613 1.00 97.06 78 LEU A N 1
ATOM 627 C CA . LEU A 1 78 ? -1.193 -1.469 -8.298 1.00 97.06 78 LEU A CA 1
ATOM 628 C C . LEU A 1 78 ? -0.440 -1.150 -9.597 1.00 97.06 78 LEU A C 1
ATOM 630 O O . LEU A 1 78 ? 0.603 -1.744 -9.852 1.00 97.06 78 LEU A O 1
ATOM 634 N N . LYS A 1 79 ? -0.941 -0.216 -10.416 1.00 95.12 79 LYS A N 1
ATOM 635 C CA . LYS A 1 79 ? -0.254 0.197 -11.653 1.00 95.12 79 LYS A CA 1
ATOM 636 C C . LYS A 1 79 ? 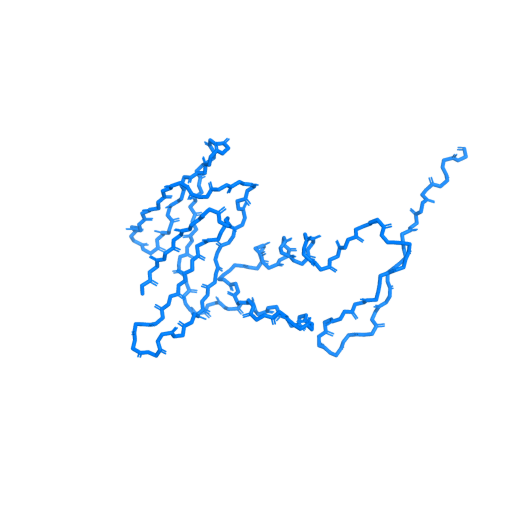1.134 0.750 -11.353 1.00 95.12 79 LYS A C 1
ATOM 638 O O . LYS A 1 79 ? 2.093 0.332 -11.991 1.00 95.12 79 LYS A O 1
ATOM 643 N N . GLN A 1 80 ? 1.245 1.645 -10.371 1.00 94.75 80 GLN A N 1
ATOM 644 C CA . GLN A 1 80 ? 2.530 2.216 -9.983 1.00 94.75 80 GLN A CA 1
ATOM 645 C C . GLN A 1 80 ? 3.504 1.126 -9.526 1.00 94.75 80 GLN A C 1
ATOM 647 O O . GLN A 1 80 ? 4.628 1.095 -10.008 1.00 94.75 80 GLN A O 1
ATOM 652 N N . HIS A 1 81 ? 3.049 0.200 -8.678 1.00 94.50 81 HIS A N 1
ATOM 653 C CA . HIS A 1 81 ? 3.829 -0.959 -8.242 1.00 94.50 81 HIS A CA 1
ATOM 654 C C . HIS A 1 81 ? 4.305 -1.828 -9.415 1.00 94.50 81 HIS A C 1
ATOM 656 O O . HIS A 1 81 ? 5.472 -2.202 -9.486 1.00 94.50 81 HIS A O 1
ATOM 662 N N . LEU A 1 82 ? 3.427 -2.125 -10.377 1.00 92.81 82 LEU A N 1
ATOM 663 C CA . LEU A 1 82 ? 3.811 -2.883 -11.570 1.00 92.81 82 LEU A CA 1
ATOM 664 C C . LEU A 1 82 ? 4.916 -2.164 -12.348 1.00 92.81 82 LEU A C 1
ATOM 666 O O . LEU A 1 82 ? 5.881 -2.805 -12.766 1.00 92.81 82 LEU A O 1
ATOM 670 N N . LEU A 1 83 ? 4.791 -0.842 -12.489 1.00 89.31 83 LEU A N 1
ATOM 671 C CA . LEU A 1 83 ? 5.759 -0.011 -13.193 1.00 89.31 83 LEU A CA 1
ATOM 672 C C . LEU A 1 83 ? 7.122 0.050 -12.497 1.00 89.31 83 LEU A C 1
ATOM 674 O O . LEU A 1 83 ? 8.142 0.091 -13.177 1.00 89.31 83 LEU A O 1
ATOM 678 N N . THR A 1 84 ? 7.154 0.056 -11.165 1.00 89.31 84 THR A N 1
ATOM 679 C CA . THR A 1 84 ? 8.395 0.219 -10.392 1.00 89.31 84 THR A CA 1
ATOM 680 C C . THR A 1 84 ? 9.086 -1.095 -10.065 1.00 89.31 84 THR A C 1
ATOM 682 O O . THR A 1 84 ? 10.310 -1.171 -10.126 1.00 89.31 84 THR A O 1
ATOM 685 N N . ASP A 1 85 ? 8.320 -2.130 -9.729 1.00 90.75 85 ASP A N 1
ATOM 686 C CA . ASP A 1 85 ? 8.854 -3.360 -9.137 1.00 90.75 85 ASP A CA 1
ATOM 687 C C . ASP A 1 85 ? 8.920 -4.526 -10.129 1.00 90.75 85 ASP A C 1
ATOM 689 O O . ASP A 1 85 ? 9.622 -5.514 -9.896 1.00 90.75 85 ASP A O 1
ATOM 693 N N . HIS A 1 86 ? 8.159 -4.459 -11.225 1.00 90.69 86 HIS A N 1
ATOM 694 C CA . HIS A 1 86 ? 7.979 -5.596 -12.132 1.00 90.69 86 HIS A CA 1
ATOM 695 C C . HIS A 1 86 ? 8.327 -5.282 -13.586 1.00 90.69 86 HIS A C 1
ATOM 697 O O . HIS A 1 86 ? 8.778 -6.174 -14.310 1.00 90.69 86 HIS A O 1
ATOM 703 N N . THR A 1 87 ? 8.200 -4.027 -14.016 1.00 84.56 87 THR A N 1
ATOM 704 C CA . THR A 1 87 ? 8.605 -3.598 -15.355 1.00 84.56 87 THR A CA 1
ATOM 705 C C . THR A 1 87 ? 9.805 -2.661 -15.270 1.00 84.56 87 THR A C 1
ATOM 707 O O . THR A 1 87 ? 9.654 -1.462 -15.083 1.00 84.56 87 THR A O 1
ATOM 710 N N . ASN A 1 88 ? 11.021 -3.181 -15.427 1.00 73.44 88 ASN A N 1
ATOM 711 C CA . ASN A 1 88 ? 12.195 -2.317 -15.547 1.00 73.44 88 ASN A CA 1
ATOM 712 C C . ASN A 1 88 ? 12.362 -1.890 -17.023 1.00 73.44 88 ASN A C 1
ATOM 714 O O . ASN A 1 88 ? 12.631 -2.747 -17.872 1.00 73.44 88 ASN A O 1
ATOM 718 N N . PRO A 1 89 ? 12.223 -0.590 -17.345 1.00 65.56 89 PRO A N 1
ATOM 719 C CA . PRO A 1 89 ? 12.287 -0.086 -18.718 1.00 65.56 89 PRO A CA 1
ATOM 720 C C . PRO A 1 89 ? 13.684 -0.186 -19.352 1.00 65.56 89 PRO A C 1
ATOM 722 O O . PRO A 1 89 ? 13.817 -0.006 -20.562 1.00 65.56 89 PRO A O 1
ATOM 725 N N . ASN A 1 90 ? 14.724 -0.498 -18.570 1.00 68.81 90 ASN A N 1
ATOM 726 C CA . ASN A 1 90 ? 16.091 -0.637 -19.077 1.00 68.81 90 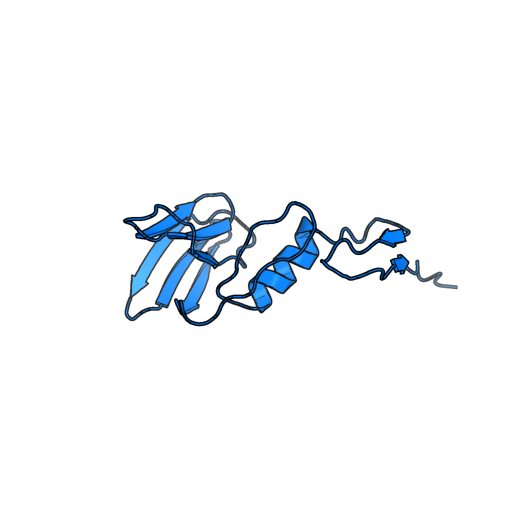ASN A CA 1
ATOM 727 C C . ASN A 1 90 ? 16.345 -1.984 -19.771 1.00 68.81 90 ASN A C 1
ATOM 729 O O . ASN A 1 90 ? 17.366 -2.138 -20.444 1.00 68.81 90 ASN A O 1
ATOM 733 N N . PHE A 1 91 ? 15.447 -2.966 -19.640 1.00 67.94 91 PHE A N 1
ATOM 734 C CA . PHE A 1 91 ? 15.592 -4.230 -20.356 1.00 67.94 91 PHE A CA 1
ATOM 735 C C . PHE A 1 91 ? 15.209 -4.078 -21.834 1.00 67.94 91 PHE A C 1
ATOM 737 O O . PHE A 1 91 ? 14.140 -3.576 -22.176 1.00 67.94 91 PHE A O 1
ATOM 744 N N . GLN A 1 92 ? 16.078 -4.563 -22.728 1.00 70.75 92 GLN A N 1
ATOM 745 C CA . GLN A 1 92 ? 15.807 -4.603 -24.173 1.00 70.75 92 GLN A CA 1
ATOM 746 C C . GLN A 1 92 ? 14.587 -5.470 -24.505 1.00 70.75 92 GLN A C 1
ATOM 748 O O . GLN A 1 92 ? 13.814 -5.127 -25.399 1.00 70.75 92 GLN A O 1
ATOM 753 N N . THR A 1 93 ? 14.406 -6.565 -23.763 1.00 78.19 93 THR A N 1
ATOM 754 C CA . THR A 1 93 ? 13.244 -7.450 -23.844 1.00 78.19 93 THR A CA 1
ATOM 755 C C . THR A 1 93 ? 12.744 -7.756 -22.432 1.00 78.19 93 THR A C 1
ATOM 757 O O . THR A 1 93 ? 13.520 -8.116 -21.549 1.00 78.19 93 THR A O 1
ATOM 760 N N . LEU A 1 94 ? 11.445 -7.586 -22.199 1.00 84.12 94 LEU A N 1
ATOM 761 C CA . LEU A 1 94 ? 10.786 -7.849 -20.923 1.00 84.12 94 LEU A CA 1
ATOM 762 C C . LEU A 1 94 ? 9.689 -8.891 -21.145 1.00 84.12 94 LEU A C 1
ATOM 764 O O . LEU A 1 94 ? 8.707 -8.623 -21.836 1.00 84.12 94 LEU A O 1
ATOM 768 N N . LYS A 1 95 ? 9.841 -10.072 -20.540 1.00 87.00 95 LYS A N 1
ATOM 769 C CA . LYS A 1 95 ? 8.785 -11.091 -20.496 1.00 87.00 95 LYS A CA 1
ATOM 770 C C . LYS A 1 95 ? 7.845 -10.797 -19.330 1.00 87.00 95 LYS A C 1
ATOM 772 O O . LYS A 1 95 ? 8.290 -10.755 -18.181 1.00 87.00 95 LYS A O 1
ATOM 777 N N . CYS A 1 96 ? 6.556 -10.640 -19.613 1.00 88.75 96 CYS A N 1
ATOM 778 C CA . CYS A 1 96 ? 5.540 -10.543 -18.575 1.00 88.75 96 CYS A CA 1
ATOM 779 C C . CYS A 1 96 ? 5.512 -11.832 -17.741 1.00 88.75 96 CYS A C 1
ATOM 781 O O . CYS A 1 96 ? 5.534 -12.930 -18.293 1.00 88.75 96 CYS A O 1
ATOM 783 N N . ARG A 1 97 ? 5.459 -11.711 -16.409 1.00 90.62 97 ARG A N 1
ATOM 784 C CA . ARG A 1 97 ? 5.269 -12.858 -15.496 1.00 90.62 97 ARG A CA 1
ATOM 785 C C . ARG A 1 97 ? 3.954 -12.776 -14.731 1.00 90.62 97 ARG A C 1
ATOM 787 O O . ARG A 1 97 ? 3.830 -13.319 -13.633 1.00 90.62 97 ARG A O 1
ATOM 794 N N . TRP A 1 98 ? 2.992 -12.049 -15.285 1.00 92.31 98 TRP A N 1
ATOM 795 C CA . TRP A 1 98 ? 1.633 -12.035 -14.774 1.00 92.31 98 TRP A CA 1
ATOM 796 C C . TRP A 1 98 ? 0.974 -13.392 -15.031 1.00 92.31 98 TRP A C 1
ATOM 798 O O . TRP A 1 98 ? 1.202 -14.010 -16.071 1.00 92.31 98 TRP A O 1
ATOM 808 N N . LYS A 1 99 ? 0.160 -13.869 -14.086 1.00 91.31 99 LYS A N 1
ATOM 809 C CA . LYS A 1 99 ? -0.557 -15.144 -14.216 1.00 91.31 99 LYS A CA 1
ATOM 810 C C . LYS A 1 99 ? -1.317 -15.210 -15.548 1.00 91.31 99 LYS A C 1
ATOM 812 O O . LYS A 1 99 ? -2.131 -14.335 -15.832 1.00 91.31 99 LYS A O 1
ATOM 817 N N . ASN A 1 100 ? -1.072 -16.269 -16.319 1.00 88.81 100 ASN A N 1
ATOM 818 C CA . ASN A 1 100 ? -1.669 -16.515 -17.638 1.00 88.81 100 ASN A CA 1
ATOM 819 C C . ASN A 1 100 ? -1.375 -15.415 -18.681 1.00 88.81 100 ASN A C 1
ATOM 821 O O . ASN A 1 100 ? -2.216 -15.133 -19.531 1.00 88.81 100 ASN A O 1
ATOM 825 N N . CYS A 1 101 ? -0.210 -14.767 -18.606 1.00 88.56 101 CYS A N 1
ATOM 826 C CA . CYS A 1 101 ? 0.236 -13.794 -19.597 1.00 88.56 101 CYS A CA 1
ATOM 827 C C . CYS A 1 101 ? 1.585 -14.207 -20.187 1.00 88.56 101 CYS A C 1
ATOM 829 O O . CYS A 1 101 ? 2.563 -14.348 -19.457 1.00 88.56 101 CYS A O 1
ATOM 831 N N . ASP A 1 102 ? 1.639 -14.313 -21.513 1.00 85.81 102 ASP A N 1
ATOM 832 C CA . ASP A 1 102 ? 2.848 -14.655 -22.272 1.00 85.81 102 ASP A CA 1
ATOM 833 C C . ASP A 1 102 ? 3.373 -13.477 -23.109 1.00 85.81 102 ASP A C 1
ATOM 835 O O . ASP A 1 102 ? 4.139 -13.655 -24.053 1.00 85.81 102 ASP A O 1
ATOM 839 N N . ALA A 1 103 ? 2.958 -12.250 -22.779 1.00 86.62 103 ALA A N 1
ATOM 840 C CA . ALA A 1 103 ? 3.366 -11.058 -23.511 1.00 86.62 103 ALA A CA 1
ATOM 841 C C . ALA A 1 103 ? 4.870 -10.765 -23.359 1.00 86.62 103 ALA A C 1
ATOM 843 O O . ALA A 1 103 ? 5.447 -10.881 -22.272 1.00 86.62 103 ALA A O 1
ATOM 844 N N . PHE A 1 104 ? 5.478 -10.301 -24.451 1.00 85.44 104 PHE A N 1
ATOM 845 C CA . PHE A 1 104 ? 6.846 -9.794 -24.492 1.00 85.44 104 PHE A CA 1
ATOM 846 C C . PHE A 1 104 ? 6.834 -8.332 -24.921 1.00 85.44 104 PHE A C 1
ATOM 848 O O . PHE A 1 104 ? 6.184 -7.965 -25.899 1.00 85.44 104 PHE A O 1
ATOM 855 N N . PHE A 1 105 ? 7.584 -7.502 -24.205 1.00 82.56 105 PHE A N 1
ATOM 856 C CA . PHE A 1 105 ? 7.739 -6.087 -24.511 1.00 82.56 105 PHE A CA 1
ATOM 857 C C . PHE A 1 105 ? 9.176 -5.827 -24.952 1.00 82.56 105 PHE A C 1
ATOM 859 O O . PHE A 1 105 ? 10.117 -6.241 -24.276 1.00 82.56 105 PHE A O 1
ATOM 866 N N . THR A 1 106 ? 9.360 -5.139 -26.076 1.00 76.38 106 THR A N 1
ATOM 867 C CA . THR A 1 106 ? 10.680 -4.721 -26.564 1.00 76.38 106 THR A CA 1
ATOM 868 C C . THR A 1 106 ? 10.817 -3.211 -26.445 1.00 76.38 106 THR A C 1
ATOM 870 O O . THR A 1 106 ? 9.971 -2.478 -26.964 1.00 76.38 106 THR A O 1
ATOM 873 N N . SER A 1 107 ? 11.887 -2.734 -25.809 1.00 67.25 107 SER A N 1
ATOM 874 C CA . SER A 1 107 ? 12.191 -1.303 -25.767 1.00 67.25 107 SER A CA 1
ATOM 875 C C . SER A 1 107 ? 12.639 -0.842 -27.157 1.00 67.25 107 SER A C 1
ATOM 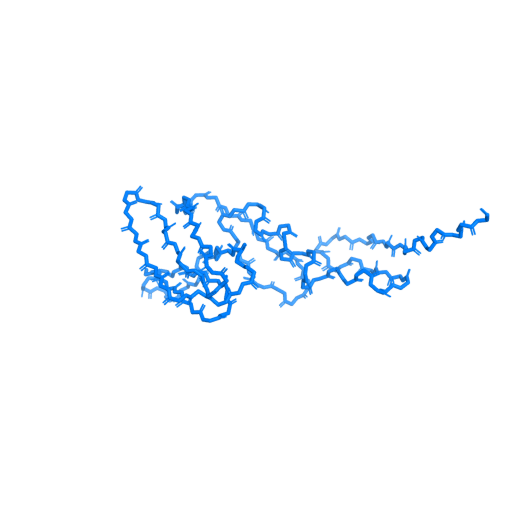877 O O . SER A 1 10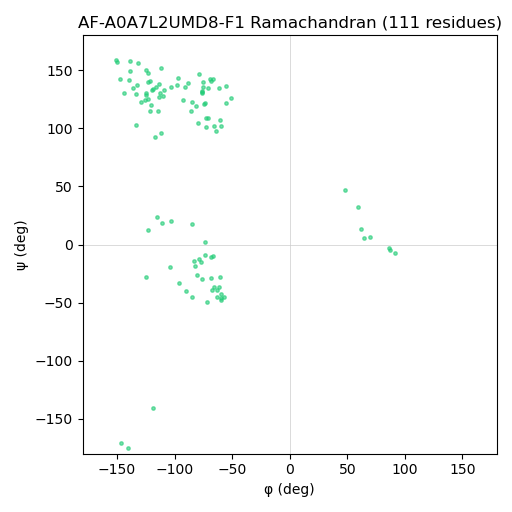7 ? 13.721 -1.200 -27.626 1.00 67.25 107 SER A O 1
ATOM 879 N N . ARG A 1 108 ? 11.802 -0.061 -27.854 1.00 60.03 108 ARG A N 1
ATOM 880 C CA . ARG A 1 108 ? 12.236 0.645 -29.066 1.00 60.03 108 ARG A CA 1
ATOM 881 C C . ARG A 1 108 ? 13.135 1.797 -28.630 1.00 60.03 108 ARG A C 1
ATOM 883 O O . ARG A 1 108 ? 12.641 2.849 -28.230 1.00 60.03 108 ARG A O 1
ATOM 890 N N . LYS A 1 109 ? 14.456 1.628 -28.745 1.00 53.34 109 LYS A N 1
ATOM 891 C CA . LYS A 1 109 ? 15.353 2.785 -28.826 1.00 53.34 109 LYS A CA 1
ATOM 892 C C . LYS A 1 109 ? 14.946 3.559 -30.075 1.00 53.34 109 LYS A C 1
ATOM 894 O O . LYS A 1 109 ? 15.168 3.087 -31.185 1.00 53.34 109 LYS A O 1
ATOM 899 N N . GLY A 1 110 ? 14.305 4.710 -29.895 1.00 51.56 110 GLY A N 1
ATOM 900 C CA . GLY A 1 110 ? 14.106 5.654 -30.983 1.00 51.56 110 GLY A CA 1
ATOM 901 C C . GLY A 1 110 ? 15.475 6.075 -31.500 1.00 51.56 110 GLY A C 1
ATOM 902 O O . GLY A 1 110 ? 16.162 6.867 -30.860 1.00 51.56 110 GLY A O 1
ATOM 903 N N . SER A 1 111 ? 15.888 5.516 -32.633 1.00 46.25 111 SER A N 1
ATOM 904 C CA . SER A 1 111 ? 16.926 6.097 -33.469 1.00 46.25 111 SER A CA 1
ATOM 905 C C . SER A 1 111 ? 16.380 7.431 -33.968 1.00 46.25 111 SER A C 1
ATOM 907 O O . SER A 1 111 ? 15.580 7.463 -34.901 1.00 46.25 111 SER A O 1
ATOM 909 N N . LYS A 1 112 ? 16.752 8.530 -33.304 1.00 45.16 112 LYS A N 1
ATOM 910 C CA . LYS A 1 112 ? 16.705 9.841 -33.949 1.00 45.16 112 LYS A CA 1
ATOM 911 C C . LYS A 1 112 ? 17.739 9.789 -35.076 1.00 45.16 112 LYS A C 1
ATOM 913 O O . LYS A 1 112 ? 18.934 9.776 -34.792 1.00 45.16 112 LYS A O 1
ATOM 918 N N . GLN A 1 113 ? 17.247 9.610 -36.299 1.00 39.44 113 GLN A N 1
ATOM 919 C CA . GLN A 1 113 ? 17.946 9.983 -37.525 1.00 39.44 113 GLN A CA 1
ATOM 920 C C . GLN A 1 113 ? 17.827 11.496 -37.700 1.00 39.44 113 GLN A C 1
ATOM 922 O O . GLN A 1 113 ? 16.775 12.038 -37.280 1.00 39.44 113 GLN A O 1
#

Foldseek 3Di:
DWDFWFPQKIWDADPPVRDTQAIEGDDPTGFPDWDDDPQWIWTAGPVRDIDIDGNDSVAWDAFQAVPDGHIHNDPVRVVVCCVPPPDDLPDQKHAGRGVPDGDIDGNPPPPPD

Radius of gyration: 16.7 Å; Cα contacts (8 Å, |Δi|>4): 200; chains: 1; bounding box: 33×34×52 Å

Nearest PDB structures (foldseek):
  6wnx-assembly2_D  TM=9.393E-01  e=4.509E-03  Homo sapiens
  6m93-assembly1_A  TM=9.402E-01  e=5.638E-03  Homo sapiens
  6ttu-assembly1_T  TM=9.196E-01  e=8.336E-03  Homo sapiens
  2ovr-assembly1_B  TM=9.159E-01  e=9.857E-03  Homo sapiens
  2ovq-assembly1_B  TM=9.138E-01  e=1.102E-02  Homo sapiens